Protein AF-A0A6A3J3Y3-F1 (afdb_monomer)

Nearest PDB structures (foldseek):
  4ii1-assembly4_D  TM=8.132E-01  e=1.112E+00  Homo sapiens
  4ova-assembly1_C  TM=7.278E-01  e=2.566E+00  Homo sapiens
  4qw2-assembly1_A  TM=5.765E-01  e=3.069E+00  Homo sapiens
  2bkd-assembly1_N  TM=6.367E-01  e=4.391E+00  Homo sapiens

Organism: NCBI:txid129364

Sequence (59 aa):
MPPTPLATGDYLLVLPEDVKQAVGGAFYGVVMSMTRSSARAKSVTTTLPGTYTLALRVA

pLDDT: mean 83.43, std 12.78, range [41.25, 93.5]

Radius of gyration: 10.84 Å; Cα contacts (8 Å, |Δi|>4): 111; chains: 1; bounding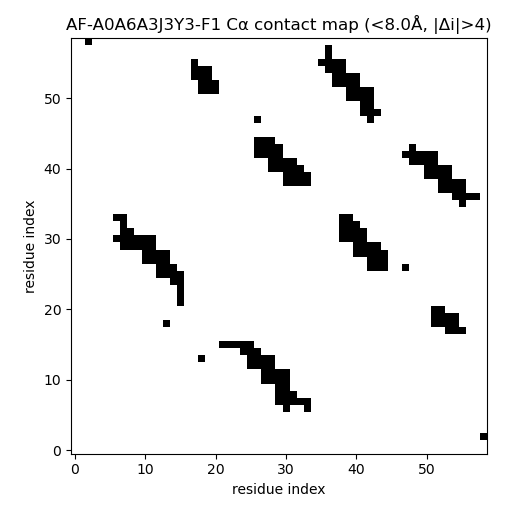 box: 19×20×32 Å

Mean predicted aligned error: 5.51 Å

Foldseek 3Di:
DPPDPDDQQDKDFAAQVQFPDGDPGIAIWGFHDDDPFWTWTAGPDPVGGDITIGGDPPD

Structure (mmCIF, N/CA/C/O backbone):
data_AF-A0A6A3J3Y3-F1
#
_entry.id   AF-A0A6A3J3Y3-F1
#
loop_
_atom_site.group_PDB
_atom_site.id
_atom_site.type_symbol
_atom_site.label_atom_id
_atom_site.label_alt_id
_atom_site.label_comp_id
_atom_site.label_asym_id
_atom_site.label_entity_id
_atom_site.label_seq_id
_atom_site.pdbx_PDB_ins_code
_atom_site.Cartn_x
_atom_site.Cartn_y
_atom_site.Cartn_z
_atom_site.occupancy
_atom_site.B_iso_or_equiv
_atom_site.auth_seq_id
_atom_site.auth_comp_id
_atom_site.auth_asym_id
_atom_site.auth_atom_id
_atom_site.pdbx_PDB_model_num
ATOM 1 N N . MET A 1 1 ? -5.741 -5.882 -21.625 1.00 41.25 1 MET A N 1
ATOM 2 C CA . MET A 1 1 ? -5.209 -4.517 -21.434 1.00 41.25 1 MET A CA 1
ATOM 3 C C . MET A 1 1 ? -3.880 -4.649 -20.714 1.00 41.25 1 MET A C 1
ATOM 5 O O . MET A 1 1 ? -3.842 -5.437 -19.774 1.00 41.25 1 MET A O 1
ATOM 9 N N . PRO A 1 2 ? -2.804 -3.979 -21.152 1.00 47.75 2 PRO A N 1
ATOM 10 C CA . PRO A 1 2 ? -1.598 -3.898 -20.337 1.00 47.75 2 PRO A CA 1
ATOM 11 C C . PRO A 1 2 ? -1.946 -3.210 -19.006 1.00 47.75 2 PRO A 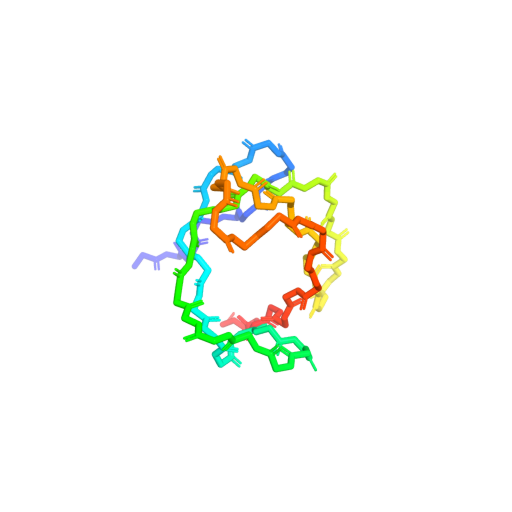C 1
ATOM 13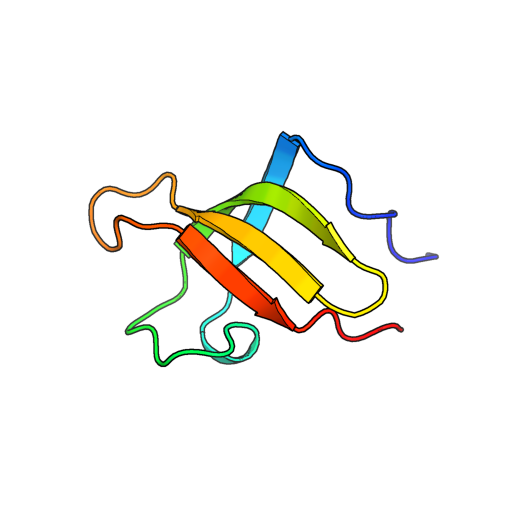 O O . PRO A 1 2 ? -2.794 -2.312 -19.011 1.00 47.75 2 PRO A O 1
ATOM 16 N N . PRO A 1 3 ? -1.361 -3.636 -17.875 1.00 59.75 3 PRO A N 1
ATOM 17 C CA . PRO A 1 3 ? -1.556 -2.946 -16.608 1.00 59.75 3 PRO A CA 1
ATOM 18 C C . PRO A 1 3 ? -1.113 -1.490 -16.770 1.00 59.75 3 PRO A C 1
ATOM 20 O O . PRO A 1 3 ? -0.023 -1.221 -17.280 1.00 59.75 3 PRO A O 1
ATOM 23 N N . THR A 1 4 ? -1.977 -0.550 -16.384 1.00 63.22 4 THR A N 1
ATOM 24 C CA . THR A 1 4 ? -1.637 0.873 -16.387 1.00 63.22 4 THR A CA 1
ATOM 25 C C . THR A 1 4 ? -0.396 1.061 -15.515 1.00 63.22 4 THR A C 1
ATOM 27 O O . THR A 1 4 ? -0.391 0.570 -14.381 1.00 63.22 4 THR A O 1
ATOM 30 N N . PRO A 1 5 ? 0.670 1.708 -16.016 1.00 70.75 5 PRO A N 1
ATOM 31 C CA . PRO A 1 5 ? 1.860 1.928 -15.217 1.00 70.75 5 PRO A CA 1
ATOM 32 C C . PRO A 1 5 ? 1.482 2.806 -14.029 1.00 70.75 5 PRO A C 1
ATOM 34 O O . PRO A 1 5 ? 1.054 3.943 -14.201 1.00 70.75 5 PRO A O 1
ATOM 37 N N . LEU A 1 6 ? 1.621 2.241 -12.835 1.00 78.56 6 LEU A N 1
ATOM 38 C CA . LEU A 1 6 ? 1.469 2.956 -11.580 1.00 78.56 6 LEU A CA 1
ATOM 39 C C . LEU A 1 6 ? 2.442 4.153 -11.581 1.00 78.56 6 LEU A C 1
ATOM 41 O O . LEU A 1 6 ? 3.634 3.975 -11.846 1.00 78.56 6 LEU A O 1
ATOM 45 N N . ALA A 1 7 ? 1.957 5.349 -11.244 1.00 85.00 7 ALA A N 1
ATOM 46 C CA . ALA A 1 7 ? 2.765 6.555 -11.083 1.00 85.00 7 ALA A CA 1
ATOM 47 C C . ALA A 1 7 ? 2.690 7.157 -9.666 1.00 85.00 7 ALA A C 1
ATOM 49 O O . ALA A 1 7 ? 1.756 6.937 -8.892 1.00 85.00 7 ALA A O 1
ATOM 50 N N . THR A 1 8 ? 3.716 7.926 -9.291 1.00 89.88 8 THR A N 1
ATOM 51 C CA . THR A 1 8 ? 3.686 8.724 -8.056 1.00 89.88 8 THR A CA 1
ATOM 52 C C . THR A 1 8 ? 2.548 9.741 -8.133 1.00 89.88 8 THR A C 1
ATOM 54 O O . THR A 1 8 ? 2.426 10.453 -9.124 1.00 89.88 8 THR A O 1
ATOM 57 N N . GLY A 1 9 ? 1.749 9.836 -7.072 1.00 90.06 9 GLY A N 1
ATOM 58 C CA . GLY A 1 9 ? 0.535 10.651 -7.021 1.00 90.06 9 GLY A CA 1
ATOM 59 C C . GLY A 1 9 ? -0.748 9.871 -7.315 1.00 90.06 9 GLY A C 1
ATOM 60 O O . GLY A 1 9 ? -1.823 10.378 -7.003 1.00 90.06 9 GLY A O 1
ATOM 61 N N . ASP A 1 10 ? -0.657 8.639 -7.826 1.00 90.31 10 ASP A N 1
ATOM 62 C CA . ASP A 1 10 ? -1.839 7.812 -8.062 1.00 90.31 10 ASP A CA 1
ATOM 63 C C . ASP A 1 10 ? -2.511 7.406 -6.752 1.00 90.31 10 ASP A C 1
ATOM 65 O O . ASP A 1 10 ? -1.856 7.070 -5.758 1.00 90.31 10 ASP A O 1
ATOM 69 N N . TYR A 1 11 ? -3.841 7.393 -6.783 1.00 90.12 11 TYR A N 1
ATOM 70 C CA . TYR A 1 11 ? -4.675 6.869 -5.712 1.00 90.12 11 TYR A CA 1
ATOM 71 C C . TYR A 1 11 ? -5.025 5.417 -6.004 1.00 90.12 11 TYR A C 1
ATOM 73 O O . TYR A 1 11 ? -5.525 5.090 -7.079 1.00 90.12 11 TYR A O 1
ATOM 81 N N . LEU A 1 12 ? -4.788 4.548 -5.028 1.00 88.69 12 LEU A N 1
ATOM 82 C CA . LEU A 1 12 ? -5.003 3.113 -5.158 1.00 88.69 12 LEU A CA 1
ATOM 83 C C . LEU A 1 12 ? -5.754 2.580 -3.946 1.00 88.69 12 LEU A C 1
ATOM 85 O O . LEU A 1 12 ? -5.547 3.037 -2.817 1.00 88.69 12 LEU A O 1
ATOM 89 N N . LEU A 1 13 ? -6.596 1.577 -4.186 1.00 90.62 13 LEU A N 1
ATOM 90 C CA . LEU A 1 13 ? -7.072 0.700 -3.127 1.00 90.62 13 LEU A CA 1
ATOM 91 C C . LEU A 1 13 ? -5.950 -0.292 -2.802 1.00 90.62 13 LEU A C 1
ATOM 93 O O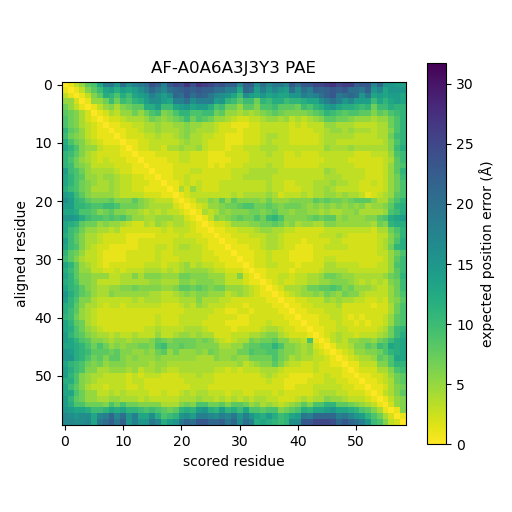 . LEU A 1 13 ? -5.543 -1.073 -3.65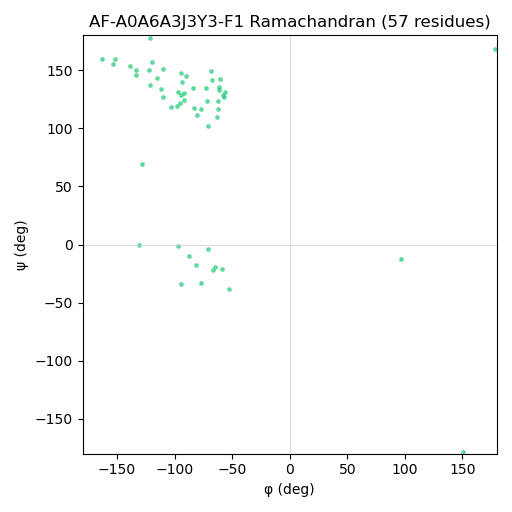6 1.00 90.62 13 LEU A O 1
ATOM 97 N N . VAL A 1 14 ? -5.446 -0.232 -1.577 1.00 89.12 14 VAL A N 1
ATOM 98 C CA . VAL A 1 14 ? -4.409 -1.118 -1.059 1.00 89.12 14 VAL A CA 1
ATOM 99 C C . VAL A 1 14 ? -5.071 -2.264 -0.313 1.00 89.12 14 VAL A C 1
ATOM 101 O O . VAL A 1 14 ? -5.798 -2.033 0.656 1.00 89.12 14 VAL A O 1
ATOM 104 N N . LEU A 1 15 ? -4.794 -3.491 -0.747 1.00 90.38 15 LEU A N 1
ATOM 105 C CA . LEU A 1 15 ? -5.249 -4.702 -0.075 1.00 90.38 15 LEU A CA 1
ATOM 106 C C . LEU A 1 15 ? -4.211 -5.162 0.966 1.00 90.38 15 LEU A C 1
ATOM 108 O O . LEU A 1 15 ? -3.011 -4.986 0.735 1.00 90.38 15 LEU A O 1
ATOM 112 N N . PRO A 1 16 ? -4.629 -5.737 2.110 1.00 89.06 16 PRO A N 1
ATOM 113 C CA . PRO A 1 16 ? -3.716 -6.188 3.164 1.00 89.06 16 PRO A CA 1
ATOM 114 C C . PRO A 1 16 ? -2.610 -7.127 2.675 1.00 89.06 16 PRO A C 1
ATOM 116 O O . PRO A 1 16 ? -1.473 -7.020 3.125 1.00 89.06 16 PRO A O 1
ATOM 119 N N . GLU A 1 17 ? -2.931 -8.025 1.745 1.00 88.81 17 GLU A N 1
ATOM 120 C CA . GLU A 1 17 ? -2.022 -9.018 1.169 1.00 88.81 17 GLU A CA 1
ATOM 121 C C . GLU A 1 17 ? -0.896 -8.418 0.318 1.00 88.81 17 GLU A C 1
ATOM 123 O O . GLU A 1 17 ? 0.150 -9.048 0.146 1.00 88.81 17 GLU A O 1
ATOM 128 N N . ASP A 1 18 ? -1.085 -7.199 -0.188 1.00 87.62 18 ASP A N 1
ATOM 129 C CA . ASP A 1 18 ? -0.086 -6.496 -0.990 1.00 87.62 18 ASP A CA 1
ATOM 130 C C . ASP A 1 18 ? 0.877 -5.689 -0.117 1.00 87.62 18 ASP A C 1
ATOM 132 O O . ASP A 1 18 ? 1.893 -5.184 -0.598 1.00 87.62 18 ASP A O 1
ATOM 136 N N . VAL A 1 19 ? 0.592 -5.559 1.179 1.00 89.06 19 VAL A N 1
ATOM 137 C CA . VAL A 1 19 ? 1.420 -4.809 2.116 1.00 89.06 19 VAL A CA 1
ATOM 138 C C . VAL A 1 19 ? 2.441 -5.739 2.768 1.00 89.06 19 VAL A C 1
ATOM 140 O O . VAL A 1 19 ? 2.110 -6.779 3.325 1.00 89.06 19 VAL A O 1
ATOM 143 N N . LYS A 1 20 ? 3.718 -5.338 2.771 1.00 87.62 20 LYS A N 1
ATOM 144 C CA . LYS A 1 20 ? 4.794 -6.134 3.399 1.00 87.62 20 LYS A CA 1
ATOM 145 C C . LYS A 1 20 ? 4.655 -6.286 4.921 1.00 87.62 20 LYS A C 1
ATOM 147 O O . LYS A 1 20 ? 5.294 -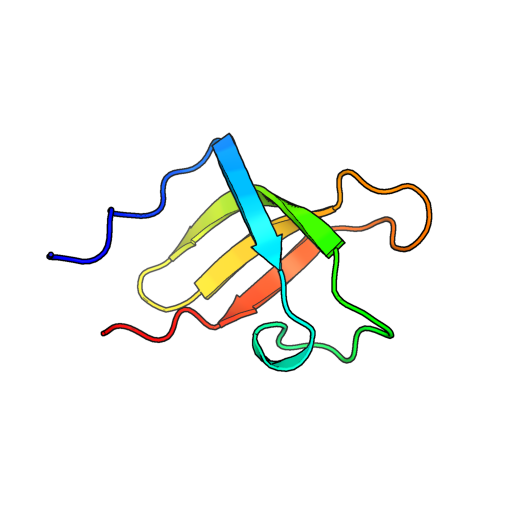7.154 5.504 1.00 87.62 20 LYS A O 1
ATOM 152 N N . GLN A 1 21 ? 3.882 -5.412 5.559 1.00 84.31 21 GLN A N 1
ATOM 153 C CA . GLN A 1 21 ? 3.567 -5.434 6.986 1.00 84.31 21 GLN A CA 1
ATOM 154 C C . GLN A 1 21 ? 2.097 -5.800 7.187 1.00 84.31 21 GLN A C 1
ATOM 156 O O . GLN A 1 21 ? 1.267 -5.467 6.346 1.00 84.31 21 GLN A O 1
ATOM 161 N N . ALA A 1 22 ? 1.770 -6.437 8.312 1.00 81.06 22 ALA A N 1
ATOM 162 C CA . ALA A 1 22 ? 0.389 -6.778 8.631 1.00 81.06 22 ALA A CA 1
ATOM 163 C C . ALA A 1 22 ? -0.462 -5.504 8.779 1.00 81.06 22 ALA A C 1
ATOM 1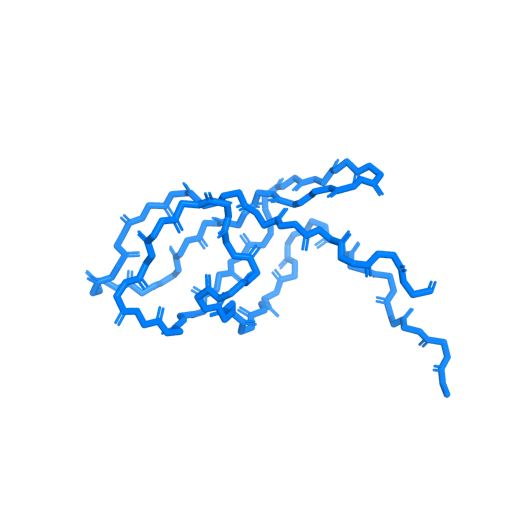65 O O . ALA A 1 22 ? -0.151 -4.628 9.589 1.00 81.06 22 ALA A O 1
ATOM 166 N N . VAL A 1 23 ? -1.539 -5.412 7.998 1.00 84.56 23 VAL A N 1
ATOM 167 C CA . VAL A 1 23 ? -2.537 -4.340 8.085 1.00 84.56 23 VAL A CA 1
ATOM 168 C C . VAL A 1 23 ? -3.900 -4.965 8.350 1.00 84.56 23 VAL A C 1
ATOM 170 O O . VAL A 1 23 ? -4.246 -5.977 7.751 1.00 84.56 23 VAL A O 1
ATOM 173 N N . GLY A 1 24 ? -4.677 -4.366 9.255 1.00 83.12 24 GLY A N 1
ATOM 174 C CA . GLY A 1 24 ? -5.967 -4.909 9.698 1.00 83.12 24 GLY A CA 1
ATOM 175 C C . GLY A 1 24 ? -7.104 -4.840 8.671 1.00 83.12 24 GLY A C 1
ATOM 176 O O . GLY A 1 24 ? -8.197 -5.312 8.961 1.00 83.12 24 GLY A O 1
ATOM 177 N N . GLY A 1 25 ? -6.884 -4.245 7.495 1.00 87.62 25 GLY A N 1
ATOM 178 C CA . GLY A 1 25 ? -7.905 -4.100 6.461 1.00 87.62 25 GLY A CA 1
ATOM 179 C C . GLY A 1 25 ? -7.407 -3.342 5.236 1.00 87.62 25 GLY A C 1
ATOM 180 O O . GLY A 1 25 ? -6.3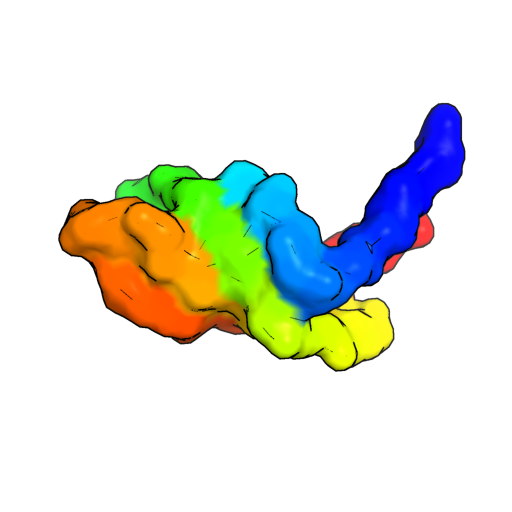22 -2.757 5.256 1.00 87.62 25 GLY A O 1
ATOM 181 N N . ALA A 1 26 ? -8.194 -3.386 4.162 1.00 91.00 26 ALA A N 1
ATOM 182 C CA . ALA A 1 26 ? -7.925 -2.612 2.957 1.00 91.00 26 ALA A CA 1
ATOM 183 C C . ALA A 1 26 ? -8.104 -1.111 3.225 1.00 91.00 26 ALA A C 1
ATOM 185 O O . ALA A 1 26 ? -8.920 -0.707 4.056 1.00 91.00 26 ALA A O 1
ATOM 186 N N . PHE A 1 27 ? -7.353 -0.275 2.514 1.00 91.25 27 PHE A N 1
ATOM 187 C CA . PHE A 1 27 ? -7.412 1.178 2.670 1.00 91.25 27 PHE A CA 1
ATOM 188 C C . PHE A 1 27 ? -7.039 1.894 1.376 1.00 91.25 27 PHE A C 1
ATOM 190 O O . PHE A 1 27 ? -6.370 1.338 0.511 1.00 91.25 27 PHE A O 1
ATOM 197 N N . TYR A 1 28 ? -7.440 3.156 1.247 1.00 91.19 28 TYR A N 1
ATOM 198 C CA . TYR A 1 28 ? -6.985 3.994 0.143 1.00 91.19 28 TYR A CA 1
ATOM 199 C C . TYR A 1 28 ? -5.635 4.625 0.473 1.00 91.19 28 TYR A C 1
ATOM 201 O O . TYR A 1 28 ? -5.430 5.154 1.571 1.00 91.19 28 TYR A O 1
ATOM 209 N N . GLY A 1 29 ? -4.718 4.593 -0.488 1.00 92.38 29 GLY A N 1
ATOM 210 C CA . GLY A 1 29 ? -3.402 5.203 -0.370 1.00 92.38 29 GLY A CA 1
ATOM 211 C C . GLY A 1 29 ? -3.032 6.012 -1.603 1.00 92.38 29 GLY A C 1
ATOM 212 O O . GLY A 1 29 ? -3.443 5.687 -2.713 1.00 92.38 29 GLY A O 1
ATOM 213 N N . VAL A 1 30 ? -2.233 7.056 -1.399 1.00 93.50 30 VAL A N 1
ATOM 214 C CA . VAL A 1 30 ? -1.567 7.793 -2.475 1.00 93.50 30 VAL A CA 1
ATOM 215 C C . VAL A 1 30 ? -0.146 7.275 -2.629 1.00 93.50 30 VAL A C 1
ATOM 217 O O . VAL A 1 30 ? 0.585 7.156 -1.638 1.00 93.50 30 VAL A O 1
ATOM 220 N N . VAL A 1 31 ? 0.276 6.959 -3.851 1.00 92.38 31 VAL A N 1
ATOM 221 C CA . VAL A 1 31 ? 1.649 6.514 -4.068 1.00 92.38 31 VAL A CA 1
ATOM 222 C C . VAL A 1 31 ? 2.604 7.688 -3.915 1.00 92.38 31 VAL A C 1
ATOM 224 O O . VAL A 1 31 ? 2.504 8.693 -4.608 1.00 92.38 31 VAL A O 1
ATOM 227 N N . MET A 1 32 ? 3.565 7.545 -3.012 1.00 93.31 32 MET A N 1
ATOM 228 C CA . MET A 1 32 ? 4.604 8.539 -2.768 1.00 93.31 32 MET A CA 1
ATOM 229 C C . MET A 1 32 ? 5.882 8.275 -3.558 1.00 93.31 32 MET A C 1
ATOM 231 O O . MET A 1 32 ? 6.596 9.206 -3.911 1.00 93.31 32 MET A O 1
ATOM 235 N N . SER A 1 33 ? 6.226 7.006 -3.768 1.00 91.00 33 SER A N 1
ATOM 236 C CA . SER A 1 33 ? 7.418 6.612 -4.521 1.00 91.00 33 SER A CA 1
ATOM 237 C C . SER A 1 33 ? 7.314 5.156 -4.946 1.00 91.00 33 SER A C 1
ATOM 239 O O . SER A 1 33 ? 6.566 4.380 -4.347 1.00 91.00 33 SER A O 1
ATOM 241 N N . MET A 1 34 ? 8.089 4.780 -5.957 1.00 88.75 34 MET A N 1
ATOM 242 C CA . MET A 1 34 ? 8.127 3.418 -6.471 1.00 88.75 34 MET A CA 1
ATOM 243 C C . MET A 1 34 ? 9.549 2.986 -6.782 1.00 88.75 34 MET A C 1
ATOM 245 O O . MET A 1 34 ? 10.423 3.788 -7.101 1.00 88.75 34 MET A O 1
ATOM 249 N N . THR A 1 35 ? 9.748 1.681 -6.709 1.00 84.75 35 THR A N 1
ATOM 250 C CA . THR A 1 35 ? 10.894 0.970 -7.253 1.00 84.75 35 THR A CA 1
ATOM 251 C C . THR A 1 35 ? 10.385 -0.061 -8.255 1.00 84.75 35 THR A C 1
ATOM 253 O O . THR A 1 35 ? 9.182 -0.269 -8.400 1.00 84.75 35 THR A O 1
ATOM 256 N N . ARG A 1 36 ? 11.301 -0.786 -8.901 1.00 78.62 36 ARG A N 1
ATOM 257 C CA . ARG A 1 36 ? 10.952 -1.864 -9.836 1.00 78.62 36 ARG A CA 1
ATOM 258 C C . ARG A 1 36 ? 10.101 -2.988 -9.212 1.00 78.62 36 ARG A C 1
ATOM 260 O O . ARG A 1 36 ? 9.467 -3.727 -9.949 1.00 78.62 36 ARG A O 1
ATOM 267 N N . SER A 1 37 ? 10.115 -3.150 -7.885 1.00 83.50 37 SER A N 1
ATOM 268 C CA . SER A 1 37 ? 9.463 -4.278 -7.187 1.00 83.50 37 SER A CA 1
ATOM 269 C C . SER A 1 37 ? 8.582 -3.870 -6.001 1.00 83.50 37 SER A C 1
ATOM 271 O O . SER A 1 37 ? 8.002 -4.721 -5.324 1.00 83.50 37 SER A O 1
ATOM 273 N N . SER A 1 38 ? 8.480 -2.576 -5.705 1.00 86.94 38 SER A N 1
ATOM 274 C CA . SER A 1 38 ? 7.706 -2.087 -4.566 1.00 86.94 38 SER A CA 1
ATOM 275 C C . SER A 1 38 ? 7.212 -0.667 -4.772 1.00 86.94 38 SER A C 1
ATOM 277 O O . SER A 1 38 ? 7.837 0.119 -5.477 1.00 86.94 38 SER A O 1
ATOM 279 N N . ALA A 1 39 ? 6.128 -0.319 -4.091 1.00 89.75 39 ALA A N 1
ATOM 280 C CA . ALA A 1 39 ? 5.655 1.054 -3.983 1.00 89.75 39 ALA A CA 1
ATOM 281 C C . ALA A 1 39 ? 5.579 1.462 -2.511 1.00 89.75 39 ALA A C 1
ATOM 283 O O . ALA A 1 39 ? 5.351 0.630 -1.637 1.00 89.75 39 ALA A O 1
ATOM 284 N N . ARG A 1 40 ? 5.765 2.747 -2.214 1.00 91.62 40 ARG A N 1
ATOM 285 C CA . ARG A 1 40 ? 5.397 3.323 -0.918 1.00 91.62 40 ARG A CA 1
ATOM 286 C C . ARG A 1 40 ? 4.115 4.107 -1.090 1.00 91.62 40 ARG A C 1
ATOM 288 O O . ARG A 1 40 ? 4.110 5.090 -1.826 1.00 91.62 40 ARG A O 1
ATOM 295 N N . ALA A 1 41 ? 3.068 3.705 -0.387 1.00 92.00 41 ALA A N 1
ATOM 296 C CA . ALA A 1 41 ? 1.791 4.398 -0.379 1.00 92.00 41 ALA A CA 1
ATOM 297 C C . ALA A 1 41 ? 1.544 5.034 0.988 1.00 92.00 41 ALA A C 1
ATOM 299 O O . ALA A 1 41 ? 1.733 4.395 2.021 1.00 92.00 41 ALA A O 1
ATOM 300 N N . LYS A 1 42 ? 1.117 6.293 1.006 1.00 93.38 42 LYS A N 1
ATOM 301 C CA . LYS A 1 42 ? 0.640 6.953 2.219 1.00 93.38 42 LYS A CA 1
ATOM 302 C C . LYS A 1 42 ? -0.864 6.765 2.305 1.00 93.38 42 LYS A C 1
ATOM 304 O O . LYS A 1 42 ? -1.572 7.124 1.370 1.00 93.38 42 LYS A O 1
ATOM 309 N N . SER A 1 43 ? -1.344 6.207 3.409 1.00 92.19 43 SER A N 1
ATOM 310 C CA . SER A 1 43 ? -2.777 6.083 3.656 1.00 92.19 43 SER A CA 1
ATOM 311 C C . SER A 1 43 ? -3.421 7.464 3.709 1.00 92.19 43 SER A C 1
ATOM 313 O O . SER A 1 43 ? -2.893 8.388 4.335 1.00 92.19 43 SER A O 1
ATOM 315 N N . VAL A 1 44 ? -4.563 7.596 3.038 1.00 91.12 44 VAL A N 1
ATOM 316 C CA . VAL A 1 44 ? -5.397 8.809 3.065 1.00 91.12 44 VAL A CA 1
ATOM 317 C C . VAL A 1 44 ? -6.546 8.681 4.067 1.00 91.12 44 VAL A C 1
ATOM 319 O O . VAL A 1 44 ? -7.322 9.614 4.247 1.00 91.12 44 VAL A O 1
ATOM 322 N N . THR A 1 45 ? -6.652 7.526 4.729 1.00 83.62 45 THR A N 1
ATOM 323 C CA . THR A 1 45 ? -7.687 7.232 5.723 1.00 83.62 45 THR A CA 1
ATOM 324 C C . THR A 1 45 ? -7.191 7.529 7.137 1.00 83.62 45 THR A C 1
ATOM 326 O O . THR A 1 45 ? -6.011 7.361 7.447 1.00 83.62 45 THR A O 1
ATOM 329 N N . THR A 1 46 ? -8.099 7.954 8.017 1.00 80.44 46 THR A N 1
ATOM 330 C CA . THR A 1 46 ? -7.791 8.232 9.431 1.00 80.44 46 THR A CA 1
ATOM 331 C C . THR A 1 46 ? -7.768 6.973 10.299 1.00 80.44 46 THR A C 1
ATOM 333 O O . THR A 1 46 ? -7.205 7.001 11.388 1.00 80.44 46 THR A O 1
ATOM 336 N N . THR A 1 47 ? -8.355 5.871 9.826 1.00 81.62 47 THR A N 1
ATOM 337 C CA . THR A 1 47 ? -8.437 4.586 10.539 1.00 81.62 47 THR A CA 1
ATOM 338 C C . THR A 1 47 ? -7.128 3.802 10.510 1.00 81.62 47 THR A C 1
ATOM 340 O O . THR A 1 47 ? -6.806 3.116 11.476 1.00 81.62 47 THR A O 1
ATOM 343 N N . LEU A 1 48 ? -6.359 3.915 9.425 1.00 84.62 48 LEU A N 1
ATOM 344 C CA . LEU A 1 48 ? -5.051 3.278 9.258 1.00 84.62 48 LEU A CA 1
ATOM 345 C C . LEU A 1 48 ? -4.020 4.332 8.831 1.00 84.62 48 LEU A C 1
ATOM 347 O O . LEU A 1 48 ? -3.604 4.346 7.670 1.00 84.62 48 LEU A O 1
ATOM 351 N N . PRO A 1 49 ? -3.644 5.274 9.716 1.00 87.81 49 PRO A N 1
ATOM 352 C CA . PRO A 1 49 ? -2.726 6.344 9.361 1.00 87.81 49 PRO A CA 1
ATOM 353 C C . PRO A 1 49 ? -1.298 5.805 9.227 1.00 87.81 49 PRO A C 1
ATOM 355 O O . PRO A 1 49 ? -0.805 5.082 10.090 1.00 87.81 49 PRO A O 1
ATOM 358 N N . GLY A 1 50 ? -0.600 6.197 8.161 1.00 90.25 50 GLY A N 1
ATOM 359 C CA . GLY A 1 50 ? 0.809 5.853 7.989 1.00 90.25 50 GLY A CA 1
ATOM 360 C C . GLY A 1 50 ? 1.250 5.726 6.539 1.00 90.25 50 GLY A C 1
ATOM 361 O O . GLY A 1 50 ? 0.476 5.929 5.602 1.00 90.25 50 GLY A O 1
ATOM 362 N N . THR A 1 51 ? 2.523 5.377 6.371 1.00 92.12 51 THR A N 1
ATOM 363 C CA . THR A 1 51 ? 3.123 5.049 5.076 1.00 92.12 51 THR A CA 1
ATOM 364 C C . THR A 1 51 ? 3.426 3.559 5.040 1.00 92.12 51 THR A C 1
ATOM 366 O O . THR A 1 51 ? 4.115 3.036 5.913 1.00 92.12 51 THR A O 1
ATOM 369 N N . TYR A 1 52 ? 2.932 2.887 4.009 1.00 90.88 52 TYR A N 1
ATOM 370 C CA . TYR A 1 52 ? 2.978 1.445 3.838 1.00 90.88 52 TYR A CA 1
ATOM 371 C C . TYR A 1 52 ? 3.831 1.089 2.626 1.00 90.88 52 TYR A C 1
ATOM 373 O O . TYR A 1 52 ? 3.830 1.794 1.616 1.00 90.88 52 TYR A O 1
ATOM 381 N N . THR A 1 53 ? 4.574 -0.012 2.730 1.00 91.12 53 THR A N 1
ATOM 382 C CA . THR A 1 53 ? 5.338 -0.556 1.603 1.00 91.12 53 THR A CA 1
ATOM 383 C C . THR A 1 53 ? 4.544 -1.679 0.959 1.00 91.12 53 THR A C 1
ATOM 385 O O . THR A 1 53 ? 4.274 -2.694 1.601 1.00 91.12 53 THR A O 1
ATOM 388 N N . LEU A 1 54 ? 4.213 -1.488 -0.310 1.00 89.3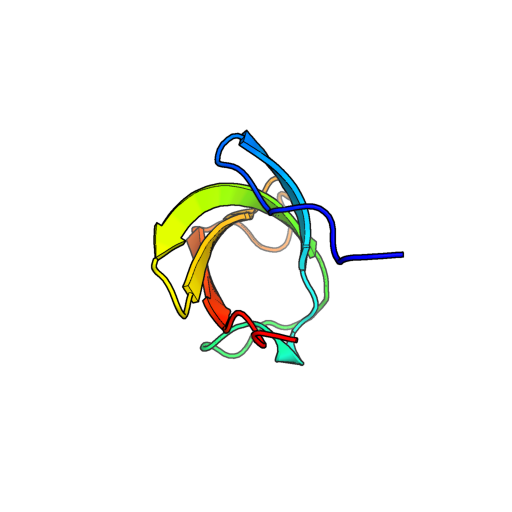8 54 LEU A N 1
ATOM 389 C CA . LEU A 1 54 ? 3.487 -2.424 -1.151 1.00 89.38 54 LEU A CA 1
ATOM 390 C C . LEU A 1 54 ? 4.474 -3.289 -1.934 1.00 89.38 54 LEU A C 1
ATOM 392 O O . LEU A 1 54 ? 5.495 -2.788 -2.418 1.00 89.38 54 LEU A O 1
ATOM 396 N N . ALA A 1 55 ? 4.176 -4.573 -2.076 1.00 85.81 55 ALA A N 1
ATOM 397 C CA . ALA A 1 55 ? 4.831 -5.448 -3.032 1.00 85.81 55 ALA A CA 1
ATOM 398 C C . ALA A 1 55 ? 4.158 -5.266 -4.396 1.00 85.81 55 ALA A C 1
ATOM 400 O O . ALA A 1 55 ? 2.974 -5.545 -4.552 1.00 85.81 55 ALA A O 1
ATOM 401 N N . LEU A 1 56 ? 4.910 -4.800 -5.395 1.00 77.19 56 LEU A N 1
ATOM 402 C CA . LEU A 1 56 ? 4.396 -4.778 -6.760 1.00 77.19 56 LEU A CA 1
ATOM 403 C C . LEU A 1 56 ? 4.558 -6.184 -7.327 1.00 77.19 56 LEU A C 1
ATOM 405 O O . LEU A 1 56 ? 5.681 -6.636 -7.562 1.00 77.19 56 LEU A O 1
ATOM 409 N N . ARG A 1 57 ? 3.442 -6.883 -7.546 1.00 61.19 57 ARG A N 1
ATOM 410 C CA . ARG A 1 57 ? 3.451 -8.053 -8.423 1.00 61.19 57 ARG A CA 1
ATOM 411 C C . ARG A 1 57 ? 3.621 -7.529 -9.842 1.00 61.19 57 ARG A C 1
ATOM 413 O O . ARG A 1 57 ? 2.693 -6.972 -10.417 1.00 61.19 57 ARG A O 1
ATOM 420 N N . VAL A 1 58 ? 4.840 -7.633 -10.361 1.00 47.03 58 VAL A N 1
ATOM 421 C CA . VAL A 1 58 ? 5.109 -7.395 -11.780 1.00 47.03 58 VAL A CA 1
ATOM 422 C C . VAL A 1 58 ? 4.323 -8.463 -12.543 1.00 47.03 58 VAL A C 1
ATOM 424 O O . VAL A 1 58 ? 4.620 -9.648 -12.393 1.00 47.03 58 VAL A O 1
ATOM 427 N N . ALA A 1 59 ? 3.270 -8.041 -13.243 1.00 42.38 59 ALA A N 1
ATOM 428 C CA . ALA A 1 59 ? 2.546 -8.869 -14.202 1.00 42.38 59 ALA A CA 1
ATOM 429 C C . ALA A 1 59 ? 3.329 -8.964 -15.515 1.00 42.38 59 ALA A C 1
ATOM 431 O O . ALA A 1 59 ? 3.987 -7.957 -15.875 1.00 42.38 59 ALA A O 1
#

Solvent-accessible surface area (backbone atoms only — not comparable to full-atom values): 3606 Å² total; per-residue (Å²): 128,80,79,77,81,85,52,71,68,40,75,43,82,43,50,36,89,40,33,81,56,97,49,100,56,66,46,49,22,34,28,71,44,73,58,99,54,30,35,35,27,34,38,78,42,86,89,61,69,52,76,44,52,32,55,49,80,83,125

Secondary structure (DSSP, 8-state):
-PPPPP-TT-EEEEPGGGBSS--SS-EEEEEEEE-SSEEEEEE--SSS-SEEEEE----